Protein AF-A0A5S4ZQ03-F1 (afdb_monomer)

Mean predicted aligned error: 9.57 Å

InterPro domains:
  IPR004692 Preprotein translocase SecG subunit [PF03840] (7-76)
  IPR004692 Preprotein translocase SecG subunit [PR01651] (6-26)
  IPR004692 Preprotein translocase SecG subunit [PR01651] (26-40)
  IPR004692 Preprotein translocase SecG subunit [PR01651] (41-57)
  IPR004692 Preprotein translocase SecG subunit [PR01651] (57-78)
  IPR004692 Preprotein translocase SecG subunit [PTHR34182] (7-76)
  IPR004692 Preprotein translocase SecG subunit [TIGR00810] (6-77)

Structure (mmCIF, N/CA/C/O backbone):
data_AF-A0A5S4ZQ03-F1
#
_entry.id   AF-A0A5S4ZQ03-F1
#
loop_
_atom_site.group_PDB
_atom_site.id
_atom_site.type_symbol
_atom_site.label_atom_id
_atom_site.label_alt_id
_atom_site.label_comp_id
_atom_site.label_asym_id
_atom_site.label_entity_id
_atom_site.label_seq_id
_atom_site.pdbx_PDB_ins_code
_atom_site.Cartn_x
_atom_site.Cartn_y
_atom_site.Cartn_z
_atom_site.occupancy
_atom_site.B_iso_or_equiv
_atom_site.auth_seq_id
_atom_site.auth_comp_id
_atom_site.auth_asym_id
_atom_site.auth_atom_id
_atom_site.pdbx_PDB_model_num
ATOM 1 N N . MET A 1 1 ? 16.514 -0.893 -16.007 1.00 60.81 1 MET A N 1
ATOM 2 C CA . MET A 1 1 ? 15.540 0.119 -15.561 1.00 60.81 1 MET A CA 1
ATOM 3 C C . MET A 1 1 ? 14.820 0.684 -16.765 1.00 60.81 1 MET A C 1
ATOM 5 O O . MET A 1 1 ? 15.204 1.717 -17.302 1.00 60.81 1 MET A O 1
ATOM 9 N N . ALA A 1 2 ? 13.820 -0.051 -17.239 1.00 81.00 2 ALA A N 1
ATOM 10 C CA . ALA A 1 2 ? 12.908 0.457 -18.252 1.00 81.00 2 ALA A CA 1
ATOM 11 C C . ALA A 1 2 ? 12.025 1.550 -17.630 1.00 81.00 2 ALA A C 1
ATOM 13 O O . ALA A 1 2 ? 11.690 1.488 -16.447 1.00 81.00 2 ALA A O 1
ATOM 14 N N . VAL A 1 3 ? 11.603 2.535 -18.426 1.00 85.25 3 VAL A N 1
ATOM 15 C CA . VAL A 1 3 ? 10.709 3.619 -17.968 1.00 85.25 3 VAL A CA 1
ATOM 16 C C . VAL A 1 3 ? 9.436 3.060 -17.307 1.00 85.25 3 VAL A C 1
ATOM 18 O O . VAL A 1 3 ? 8.955 3.618 -16.325 1.00 85.25 3 VAL A O 1
ATOM 21 N N . GLY A 1 4 ? 8.938 1.909 -17.776 1.00 84.06 4 GLY A N 1
ATOM 22 C CA . GLY A 1 4 ? 7.792 1.216 -17.177 1.00 84.06 4 GLY A CA 1
ATOM 23 C C . GLY A 1 4 ? 8.010 0.759 -15.728 1.00 84.06 4 GLY A C 1
ATOM 24 O O . GLY A 1 4 ? 7.102 0.885 -14.912 1.00 84.06 4 GLY A O 1
ATOM 25 N N . GLU A 1 5 ? 9.212 0.303 -15.368 1.00 85.75 5 GLU A N 1
ATOM 26 C CA . GLU A 1 5 ? 9.535 -0.125 -13.995 1.00 85.75 5 GLU A CA 1
ATOM 27 C C . GLU A 1 5 ? 9.541 1.062 -13.028 1.00 85.75 5 GLU A C 1
ATOM 29 O O . GLU A 1 5 ? 9.059 0.958 -11.899 1.00 85.75 5 GLU A O 1
ATOM 34 N N . ILE A 1 6 ? 10.036 2.215 -13.490 1.00 88.06 6 ILE A N 1
ATOM 35 C CA . ILE A 1 6 ? 10.046 3.459 -12.711 1.00 88.06 6 ILE A CA 1
ATOM 36 C C . ILE A 1 6 ? 8.606 3.891 -12.417 1.00 88.06 6 ILE A C 1
ATOM 38 O O . ILE A 1 6 ? 8.280 4.197 -11.272 1.00 88.06 6 ILE A O 1
ATOM 42 N N . ILE A 1 7 ? 7.725 3.851 -13.422 1.00 89.50 7 ILE A N 1
ATOM 43 C CA . ILE A 1 7 ? 6.306 4.204 -13.265 1.00 89.50 7 ILE A CA 1
ATOM 44 C C . ILE A 1 7 ? 5.618 3.279 -12.252 1.00 89.50 7 ILE A C 1
ATOM 46 O O . ILE A 1 7 ? 4.935 3.760 -11.347 1.00 89.50 7 ILE A O 1
ATOM 50 N N . LEU A 1 8 ? 5.823 1.962 -12.365 1.00 88.56 8 LEU A N 1
ATOM 51 C CA . LEU A 1 8 ? 5.249 0.983 -11.436 1.00 88.56 8 LEU A CA 1
ATOM 52 C C . LEU A 1 8 ? 5.771 1.170 -10.006 1.00 88.56 8 LEU A C 1
ATOM 54 O O . LEU A 1 8 ? 4.995 1.083 -9.056 1.00 88.56 8 LEU A O 1
ATOM 58 N N . THR A 1 9 ? 7.058 1.485 -9.854 1.00 90.56 9 THR A N 1
ATOM 59 C CA . THR A 1 9 ? 7.679 1.754 -8.551 1.00 90.56 9 THR A CA 1
ATOM 60 C C . THR A 1 9 ? 7.079 2.996 -7.899 1.00 90.56 9 THR A C 1
ATOM 62 O O . THR A 1 9 ? 6.678 2.947 -6.738 1.00 90.56 9 THR A O 1
ATOM 65 N N . VAL A 1 10 ? 6.945 4.098 -8.644 1.00 92.69 10 VAL A N 1
ATOM 66 C CA . VAL A 1 10 ? 6.319 5.332 -8.142 1.00 92.69 10 VAL A CA 1
ATOM 67 C C . VAL A 1 10 ? 4.872 5.074 -7.718 1.00 92.69 10 VAL A C 1
ATOM 69 O O . VAL A 1 10 ? 4.464 5.480 -6.630 1.00 92.69 10 VAL A O 1
ATOM 72 N N . LEU A 1 11 ? 4.106 4.348 -8.534 1.00 90.88 11 LEU A N 1
ATOM 73 C CA . LEU A 1 11 ? 2.727 3.988 -8.216 1.00 90.88 11 LEU A CA 1
ATOM 74 C C . LEU A 1 11 ? 2.648 3.131 -6.941 1.00 90.88 11 LEU A C 1
ATOM 76 O O . LEU A 1 11 ? 1.834 3.412 -6.063 1.00 90.88 11 LEU A O 1
ATOM 80 N N . HIS A 1 12 ? 3.531 2.145 -6.786 1.00 91.31 12 HIS A N 1
ATOM 81 C CA . HIS A 1 12 ? 3.602 1.315 -5.583 1.00 91.31 12 HIS A CA 1
ATOM 82 C C . HIS A 1 12 ? 3.925 2.128 -4.316 1.00 91.31 12 HIS A C 1
ATOM 84 O O . HIS A 1 12 ? 3.319 1.912 -3.263 1.00 91.31 12 HIS A O 1
ATOM 90 N N . VAL A 1 13 ? 4.824 3.113 -4.412 1.00 93.56 13 VAL A N 1
ATOM 91 C CA . VAL A 1 13 ? 5.132 4.030 -3.302 1.00 93.56 13 VAL A CA 1
ATOM 92 C C . VAL A 1 13 ? 3.896 4.838 -2.894 1.00 93.56 13 VAL A C 1
ATOM 94 O O . VAL A 1 13 ? 3.617 4.961 -1.702 1.00 93.56 13 VAL A O 1
ATOM 97 N N . ILE A 1 14 ? 3.104 5.327 -3.854 1.00 92.44 14 ILE A N 1
ATOM 98 C CA . ILE A 1 14 ? 1.852 6.049 -3.568 1.00 92.44 14 ILE A CA 1
ATOM 99 C C . ILE A 1 14 ? 0.857 5.144 -2.829 1.00 92.44 14 ILE A C 1
ATOM 101 O O . ILE A 1 14 ? 0.302 5.554 -1.808 1.00 92.44 14 ILE A O 1
ATOM 105 N N . PHE A 1 15 ? 0.667 3.902 -3.287 1.00 89.12 15 PHE A N 1
ATOM 106 C CA . PHE A 1 15 ? -0.179 2.924 -2.590 1.00 89.12 15 PHE A CA 1
ATOM 107 C C . PHE A 1 15 ? 0.316 2.633 -1.169 1.00 89.12 15 PHE A C 1
ATOM 109 O O . PHE A 1 15 ? -0.497 2.534 -0.253 1.00 89.12 15 PHE A O 1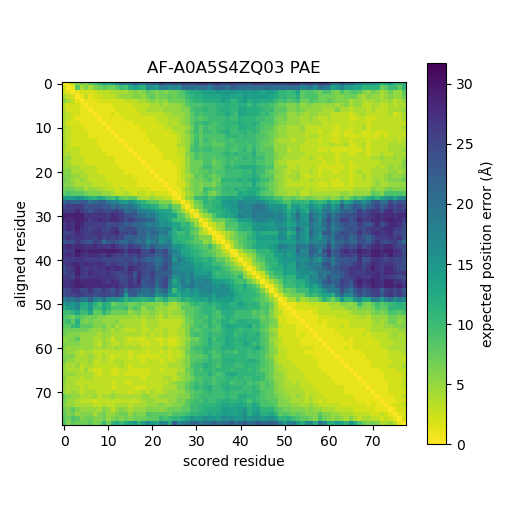
ATOM 116 N N . SER A 1 16 ? 1.633 2.550 -0.967 1.00 92.75 16 SER A N 1
ATOM 117 C CA . SER A 1 16 ? 2.242 2.331 0.352 1.00 92.75 16 SER A CA 1
ATOM 118 C C . SER A 1 16 ? 1.930 3.474 1.317 1.00 92.75 16 SER A C 1
ATOM 120 O O . SER A 1 16 ? 1.462 3.240 2.430 1.00 92.75 16 SER A O 1
ATOM 122 N N . LEU A 1 17 ? 2.142 4.721 0.883 1.00 94.31 17 LEU A N 1
ATOM 123 C CA . LEU A 1 17 ? 1.844 5.909 1.686 1.00 94.31 17 LEU A CA 1
ATOM 124 C C . 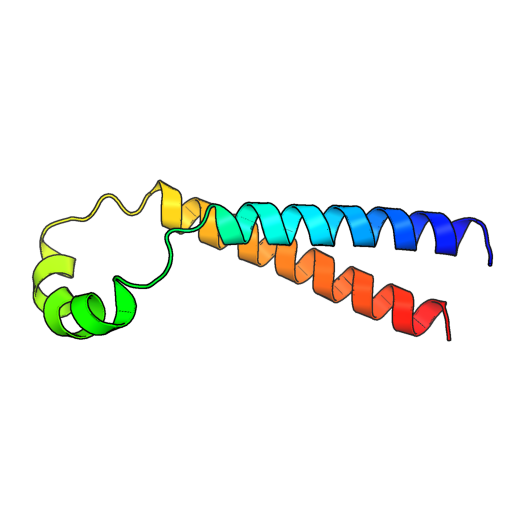LEU A 1 17 ? 0.346 6.030 1.976 1.00 94.31 17 LEU A C 1
ATOM 126 O O . LEU A 1 17 ? -0.039 6.325 3.107 1.00 94.31 17 LEU A O 1
ATOM 130 N N . GLY A 1 18 ? -0.497 5.749 0.979 1.00 89.75 18 GLY A N 1
ATOM 131 C CA . GLY A 1 18 ? -1.947 5.703 1.144 1.00 89.75 18 GLY A CA 1
ATOM 132 C C . GLY A 1 18 ? -2.370 4.663 2.179 1.00 89.75 18 GLY A C 1
ATOM 133 O O . GLY A 1 18 ? -3.157 4.968 3.069 1.00 89.75 18 GLY A O 1
ATOM 134 N N . LEU A 1 19 ? -1.803 3.457 2.125 1.00 89.94 19 LEU A N 1
ATOM 135 C CA . LEU A 1 19 ? -2.094 2.400 3.088 1.00 89.94 19 LEU A CA 1
ATOM 136 C C . LEU A 1 19 ? -1.689 2.793 4.511 1.00 89.94 19 LEU A C 1
ATOM 138 O O . LEU A 1 19 ? 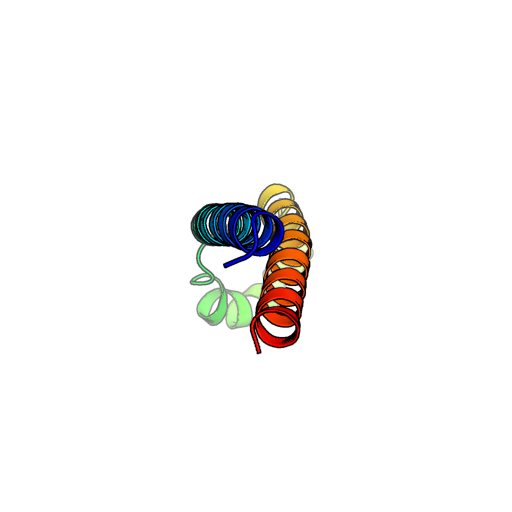-2.484 2.619 5.431 1.00 89.94 19 LEU A O 1
ATOM 142 N N . ILE A 1 20 ? -0.500 3.375 4.684 1.00 90.38 20 ILE A N 1
ATOM 143 C CA . ILE A 1 20 ? -0.041 3.890 5.981 1.00 90.38 20 ILE A CA 1
ATOM 144 C C . ILE A 1 20 ? -1.025 4.939 6.507 1.00 90.38 20 ILE A C 1
ATOM 146 O O . ILE A 1 20 ? -1.493 4.821 7.636 1.00 90.38 20 I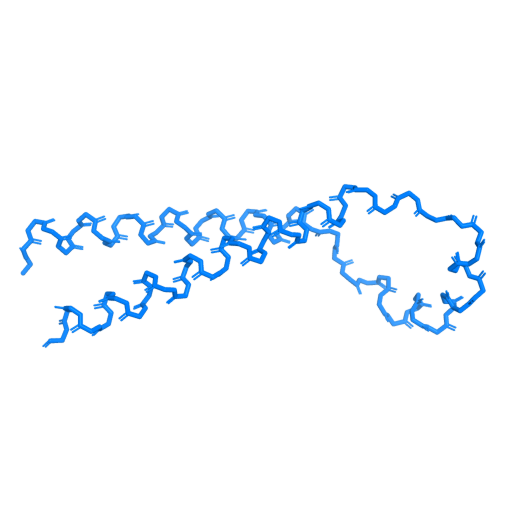LE A O 1
ATOM 150 N N . ALA A 1 21 ? -1.384 5.930 5.689 1.00 90.56 21 ALA A N 1
ATOM 151 C CA . ALA A 1 21 ? -2.303 6.990 6.091 1.00 90.56 21 ALA A CA 1
ATOM 152 C C . ALA A 1 21 ? -3.674 6.437 6.504 1.00 90.56 21 ALA A C 1
ATOM 154 O O . ALA A 1 21 ? -4.194 6.804 7.556 1.00 90.56 21 ALA A O 1
ATOM 155 N N . VAL A 1 22 ? -4.247 5.520 5.717 1.00 86.69 22 VAL A N 1
ATOM 156 C CA . VAL A 1 22 ? -5.556 4.938 6.033 1.00 86.69 22 VAL A CA 1
ATOM 157 C C . VAL A 1 22 ? -5.482 4.089 7.305 1.00 86.69 22 VAL A C 1
ATOM 159 O O . VAL A 1 22 ? -6.365 4.213 8.145 1.00 86.69 22 VAL A O 1
ATOM 162 N N . VAL A 1 23 ? -4.439 3.274 7.496 1.00 86.31 23 VAL A N 1
ATOM 163 C CA . VAL A 1 23 ? -4.270 2.454 8.711 1.00 86.31 23 VAL A CA 1
ATOM 164 C C . VAL A 1 23 ? -4.084 3.320 9.959 1.00 86.31 23 VAL A C 1
ATOM 166 O O . VAL A 1 23 ? -4.638 2.993 11.002 1.00 86.31 23 VAL A O 1
ATOM 169 N N . LEU A 1 24 ? -3.362 4.441 9.866 1.00 86.81 24 LEU A N 1
ATOM 170 C CA . LEU A 1 24 ? -3.217 5.385 10.982 1.00 86.81 24 LEU A CA 1
ATOM 171 C C . LEU A 1 24 ? -4.530 6.097 11.335 1.00 86.81 24 LEU A C 1
ATOM 173 O O . LEU A 1 24 ? -4.741 6.442 12.496 1.00 86.81 24 LEU A O 1
ATOM 177 N N . LEU A 1 25 ? -5.404 6.318 10.349 1.00 84.56 25 LEU A N 1
ATOM 178 C CA . LEU A 1 25 ? -6.735 6.897 10.553 1.00 84.56 25 LEU A CA 1
ATOM 179 C C . LEU A 1 25 ? -7.758 5.887 11.092 1.00 84.56 25 LEU A C 1
ATOM 181 O O . LEU A 1 25 ? -8.822 6.300 11.550 1.00 84.56 25 LEU A O 1
ATOM 185 N N . GLN A 1 26 ? -7.469 4.583 11.045 1.00 80.94 26 GLN A N 1
ATOM 186 C CA . GLN A 1 26 ? -8.314 3.584 11.692 1.00 80.94 26 GLN A CA 1
ATOM 187 C C . GLN A 1 26 ? -8.173 3.684 13.210 1.00 80.94 26 G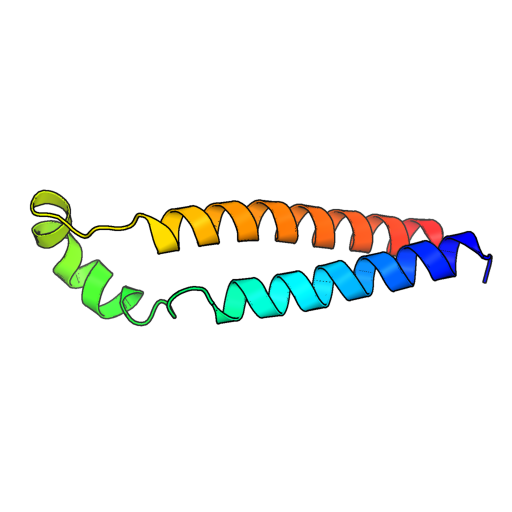LN A C 1
ATOM 189 O O . GLN A 1 26 ? -7.064 3.765 13.742 1.00 80.94 26 GLN A O 1
ATOM 194 N N . SER A 1 27 ? -9.294 3.614 13.929 1.00 73.50 27 SER A N 1
ATOM 195 C CA . SER A 1 27 ? -9.268 3.606 15.388 1.00 73.50 27 SER A CA 1
ATOM 196 C C . SER A 1 27 ? -8.434 2.422 15.880 1.00 73.50 27 SER A C 1
ATOM 198 O O . SER A 1 27 ? -8.776 1.259 15.645 1.00 73.50 27 SER A O 1
ATOM 200 N N . GLY A 1 28 ? -7.328 2.712 16.572 1.00 64.12 28 GLY A N 1
ATOM 201 C CA . GLY A 1 28 ? -6.462 1.694 17.154 1.00 64.12 28 GLY A CA 1
ATOM 202 C C . GLY A 1 28 ? -7.297 0.738 18.002 1.00 64.12 28 GLY A C 1
ATOM 203 O O . GLY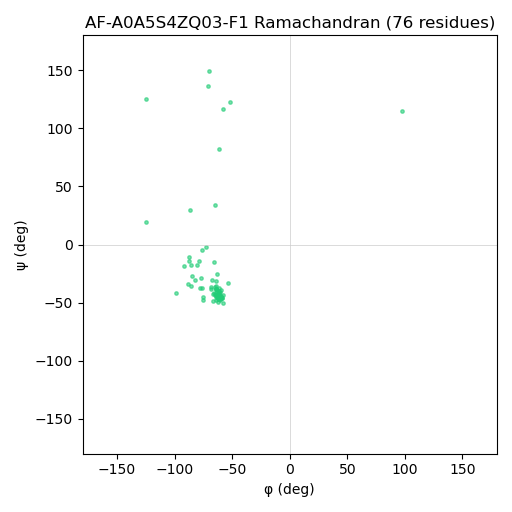 A 1 28 ? -7.996 1.157 18.924 1.00 64.12 28 GLY A O 1
ATOM 204 N N . LYS A 1 29 ? -7.244 -0.555 17.676 1.00 54.72 29 LYS A N 1
ATOM 205 C CA . LYS A 1 29 ? -8.035 -1.654 18.255 1.00 54.72 29 LYS A CA 1
ATOM 206 C C . LYS A 1 29 ? -7.740 -1.926 19.747 1.00 54.72 29 LYS A C 1
ATOM 208 O O . LYS A 1 29 ? -7.814 -3.065 20.189 1.00 54.72 29 LYS A O 1
ATOM 213 N N . SER A 1 30 ? -7.431 -0.903 20.546 1.00 49.88 30 SER A N 1
ATOM 214 C CA . SER A 1 30 ? -7.381 -0.941 22.015 1.00 49.88 30 SER A CA 1
ATOM 215 C C . SER A 1 30 ? -8.768 -1.189 22.638 1.00 49.88 30 SER A C 1
ATOM 217 O O . SER A 1 30 ? -8.883 -1.668 23.760 1.00 49.88 30 SER A O 1
ATOM 219 N N . ALA A 1 31 ? -9.844 -1.027 21.861 1.00 53.19 31 ALA A N 1
ATOM 220 C CA . ALA A 1 31 ? -11.156 -1.591 22.186 1.00 53.19 31 ALA A CA 1
ATOM 221 C C . ALA A 1 31 ? -11.230 -3.127 22.007 1.00 53.19 31 ALA A C 1
ATOM 223 O O . ALA A 1 31 ? -12.276 -3.722 22.226 1.00 53.19 31 ALA A O 1
ATOM 224 N N . GLY A 1 32 ? -10.163 -3.793 21.558 1.00 60.25 32 GLY A N 1
ATOM 225 C CA . GLY A 1 32 ? -10.182 -5.196 21.145 1.00 60.25 32 GLY A CA 1
ATOM 226 C C . GLY A 1 32 ? -10.003 -6.212 22.268 1.00 60.25 32 GLY A C 1
ATOM 227 O O . GLY A 1 32 ? -10.504 -7.316 22.126 1.00 60.25 32 GLY A O 1
ATOM 228 N N . LEU A 1 33 ? -9.337 -5.873 23.377 1.00 54.31 33 LEU A N 1
ATOM 229 C CA . LEU A 1 33 ? -9.202 -6.798 24.514 1.00 54.31 33 LEU A CA 1
ATOM 230 C C . LEU A 1 33 ? -10.228 -6.490 25.612 1.00 54.31 33 LE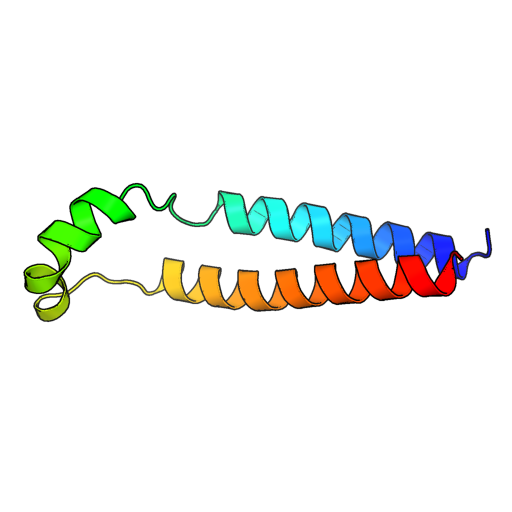U A C 1
ATOM 232 O O . LEU A 1 33 ? -10.890 -7.395 26.106 1.00 54.31 33 LEU A O 1
ATOM 236 N N . SER A 1 34 ? -10.450 -5.208 25.920 1.00 57.41 34 SER A N 1
ATOM 237 C CA . SER A 1 34 ? -11.505 -4.773 26.847 1.00 57.41 34 SER A CA 1
ATOM 238 C C . SER A 1 34 ? -12.904 -4.829 26.217 1.00 57.41 34 SER A C 1
ATOM 240 O O . SER A 1 34 ? -13.855 -5.252 26.867 1.00 57.41 34 SER A O 1
ATOM 242 N N . GLY A 1 35 ? -13.041 -4.487 24.932 1.00 60.66 35 GLY A N 1
ATOM 243 C CA . GLY A 1 35 ? -14.316 -4.529 24.210 1.00 60.66 35 GLY A CA 1
ATOM 244 C C . GLY A 1 35 ? -14.650 -5.873 23.554 1.00 60.66 35 GLY A C 1
ATOM 245 O O . GLY A 1 35 ? -15.811 -6.074 23.227 1.00 60.66 35 GLY A O 1
ATOM 246 N N . ALA A 1 36 ? -13.722 -6.830 23.406 1.00 59.97 36 ALA A N 1
ATOM 247 C CA . ALA A 1 36 ? -14.101 -8.212 23.055 1.00 59.97 36 ALA A CA 1
ATOM 248 C C . ALA A 1 36 ? -14.660 -8.986 24.259 1.00 59.97 36 ALA A C 1
ATOM 250 O O . ALA A 1 36 ? -15.499 -9.862 24.076 1.00 59.97 36 ALA A O 1
ATOM 251 N N . ILE A 1 37 ? -14.227 -8.638 25.478 1.00 63.41 37 ILE A N 1
ATOM 252 C CA . ILE A 1 37 ? -14.698 -9.260 26.723 1.00 63.41 37 ILE A CA 1
ATOM 253 C C . ILE A 1 37 ? -15.983 -8.577 27.236 1.00 63.41 37 ILE A C 1
ATOM 255 O O . ILE A 1 37 ? -16.882 -9.264 27.710 1.00 63.41 37 ILE A O 1
ATOM 259 N N . ALA A 1 38 ? -16.135 -7.253 27.073 1.00 61.62 38 ALA A N 1
ATOM 260 C CA . ALA A 1 38 ? -17.359 -6.518 27.439 1.00 61.62 38 ALA A CA 1
ATOM 261 C C . ALA A 1 38 ? -18.401 -6.381 26.298 1.00 61.62 38 ALA A C 1
ATOM 263 O O . ALA A 1 38 ? -19.579 -6.119 26.547 1.00 61.62 38 ALA A O 1
ATOM 264 N N . GLY A 1 39 ? -18.003 -6.567 25.034 1.00 59.00 39 GLY A N 1
ATOM 265 C CA . GLY A 1 39 ? -18.811 -6.231 23.850 1.00 59.00 39 GLY A CA 1
ATOM 266 C C . GLY A 1 39 ? -19.956 -7.183 23.500 1.00 59.00 39 GLY A C 1
ATOM 267 O O . GLY A 1 39 ? -20.737 -6.871 22.598 1.00 59.00 39 GLY A O 1
ATOM 268 N N . GLY A 1 40 ? -20.107 -8.309 24.207 1.00 61.66 40 GLY A N 1
ATOM 269 C CA . GLY A 1 40 ? -21.269 -9.196 24.060 1.00 61.66 40 GLY A CA 1
ATOM 270 C C . GLY A 1 40 ? -22.588 -8.529 24.478 1.00 61.66 40 GLY A C 1
ATOM 271 O O . GLY A 1 40 ? -23.622 -8.787 23.870 1.00 61.66 40 GLY A O 1
ATOM 272 N N . ALA A 1 41 ? -22.543 -7.611 25.450 1.00 55.47 41 ALA A N 1
ATOM 273 C CA . ALA A 1 41 ? -23.709 -6.849 25.906 1.00 55.47 41 ALA A CA 1
ATOM 274 C C . ALA A 1 41 ? -23.925 -5.550 25.101 1.00 55.47 41 ALA A C 1
ATOM 276 O O . ALA A 1 41 ? -25.059 -5.163 24.832 1.00 55.47 41 ALA A O 1
ATOM 277 N N . GLU A 1 42 ? -22.846 -4.892 24.660 1.00 56.97 42 GLU A N 1
ATOM 278 C CA . GLU A 1 42 ? -22.922 -3.624 23.912 1.00 56.97 42 GLU A CA 1
ATOM 279 C C . GLU A 1 42 ? -23.249 -3.797 22.416 1.00 56.97 42 GLU A C 1
ATOM 281 O O . GLU A 1 42 ? -23.687 -2.843 21.771 1.00 56.97 42 GLU A O 1
ATOM 286 N N . THR A 1 43 ? -23.089 -5.001 21.850 1.00 57.66 43 THR A N 1
ATOM 287 C CA . THR A 1 43 ? -23.471 -5.292 20.452 1.00 57.66 43 THR A CA 1
ATOM 288 C C . THR A 1 43 ? -24.980 -5.132 20.221 1.00 57.66 43 THR A C 1
ATOM 290 O O . THR A 1 43 ? -25.395 -4.794 19.114 1.00 57.66 43 THR A O 1
ATOM 293 N N . PHE A 1 44 ? -25.799 -5.283 21.267 1.00 52.88 44 PHE A N 1
ATOM 294 C CA . PHE A 1 44 ? -27.256 -5.159 21.177 1.00 52.88 44 PHE A CA 1
ATOM 295 C C . PHE A 1 44 ? -27.789 -3.724 21.307 1.00 52.88 44 PHE A C 1
ATOM 297 O O . PHE A 1 44 ? -28.920 -3.486 20.894 1.00 52.88 44 PHE A O 1
ATOM 304 N N . PHE A 1 45 ? -27.017 -2.762 21.834 1.00 58.44 45 PHE A N 1
ATOM 305 C CA . PHE A 1 45 ? -27.546 -1.419 22.147 1.00 58.44 45 PHE A CA 1
ATOM 306 C C . PHE A 1 45 ? -26.816 -0.232 21.507 1.00 58.44 45 PHE A C 1
ATOM 308 O O . PHE A 1 45 ? -27.030 0.920 21.875 1.00 58.44 45 PHE A O 1
ATOM 315 N N . GLY A 1 46 ? -26.050 -0.487 20.451 1.00 62.12 46 GLY A N 1
ATOM 316 C CA . GLY A 1 46 ? -25.659 0.558 19.515 1.00 62.12 46 GLY A CA 1
ATOM 317 C C . GLY A 1 46 ? -24.271 1.132 19.768 1.00 62.12 46 GLY A C 1
ATOM 318 O O . GLY A 1 46 ? -24.012 1.866 20.714 1.00 62.12 46 GLY A O 1
ATOM 319 N N . LYS A 1 47 ? -23.387 0.904 18.801 1.00 54.53 47 LYS A N 1
ATOM 320 C CA . LYS A 1 47 ? -22.296 1.829 18.501 1.00 54.53 47 LYS A CA 1
ATOM 321 C C . LYS A 1 47 ? -22.402 2.179 17.031 1.00 54.53 47 LYS A C 1
ATOM 323 O O . LYS A 1 47 ? -22.441 1.295 16.178 1.00 54.53 47 LYS A O 1
ATOM 328 N N . LYS A 1 48 ? -22.472 3.481 16.745 1.00 59.50 48 LYS A N 1
ATOM 329 C CA . LYS A 1 48 ? -22.390 4.064 15.401 1.00 59.50 48 LYS A CA 1
ATOM 330 C C . LYS A 1 48 ? -21.021 3.725 14.801 1.00 59.50 48 LYS A C 1
ATOM 332 O O . LYS A 1 48 ? -20.096 4.522 14.845 1.00 59.50 48 LYS A O 1
ATOM 337 N N . LYS A 1 49 ? -20.901 2.518 14.254 1.00 61.16 49 LYS A N 1
ATOM 338 C CA . LYS A 1 49 ? -19.700 1.936 13.643 1.00 61.16 49 LYS A CA 1
ATOM 339 C C . LYS A 1 49 ? -19.575 2.324 12.162 1.00 61.16 49 LYS A C 1
ATOM 341 O O . LYS A 1 49 ? -19.113 1.537 11.356 1.00 61.16 49 LYS A O 1
ATOM 346 N N . GLY A 1 50 ? -20.074 3.496 11.765 1.00 69.31 50 GLY A N 1
ATOM 347 C CA . GLY A 1 50 ? -20.184 3.857 10.345 1.00 69.31 50 GLY A CA 1
ATOM 348 C C . GLY A 1 50 ? -18.839 4.224 9.720 1.00 69.31 50 GLY A C 1
ATOM 349 O O . GLY A 1 50 ? -18.492 3.723 8.656 1.00 69.31 50 GLY A O 1
ATOM 350 N N . LEU A 1 51 ? -18.071 5.075 10.404 1.00 71.00 51 LEU A N 1
ATOM 351 C CA . LEU A 1 51 ? -16.814 5.600 9.873 1.00 71.00 51 LEU A CA 1
ATOM 352 C C . LEU A 1 51 ? -15.691 4.555 9.916 1.00 71.00 51 LEU A C 1
ATOM 354 O O . LEU A 1 51 ? -15.020 4.363 8.908 1.00 71.00 51 LEU A O 1
ATOM 358 N N . ASP A 1 52 ? -15.533 3.831 11.028 1.00 72.06 52 ASP A N 1
ATOM 359 C CA . ASP A 1 52 ? -14.542 2.752 11.131 1.00 72.06 52 ASP A CA 1
ATOM 360 C C . ASP A 1 52 ? -14.823 1.584 10.178 1.00 72.06 52 ASP A C 1
ATOM 362 O O . ASP A 1 52 ? -13.886 1.045 9.598 1.00 72.06 52 ASP A O 1
ATOM 366 N N . ASP A 1 53 ? -16.088 1.192 9.972 1.00 77.12 53 ASP A N 1
ATOM 367 C CA . ASP A 1 53 ? -16.425 0.119 9.020 1.00 77.12 53 ASP A CA 1
ATOM 368 C C . ASP A 1 53 ? -16.158 0.550 7.569 1.00 77.12 53 ASP A C 1
ATOM 370 O O . ASP A 1 53 ? -15.667 -0.231 6.752 1.00 77.12 53 ASP A O 1
ATOM 374 N N . PHE A 1 54 ? -16.413 1.823 7.257 1.00 82.00 54 PHE A N 1
ATOM 375 C CA . PHE A 1 54 ? -16.097 2.406 5.958 1.00 82.00 54 PHE A CA 1
ATOM 376 C C . PHE A 1 54 ? -14.584 2.497 5.715 1.00 82.00 54 PHE A C 1
ATOM 378 O O . PHE A 1 54 ? -14.099 2.029 4.682 1.00 82.00 54 PHE A O 1
ATOM 385 N N . LEU A 1 55 ? -13.826 3.023 6.685 1.00 81.19 55 LEU A N 1
ATOM 386 C CA . LEU A 1 55 ? -12.362 3.066 6.648 1.00 81.19 55 LEU A CA 1
ATOM 387 C C . LEU A 1 55 ? -11.777 1.658 6.517 1.00 81.19 55 LEU A C 1
ATOM 389 O O . LEU A 1 55 ? -10.903 1.450 5.681 1.00 81.19 55 LEU A O 1
ATOM 393 N N . ALA A 1 56 ? -12.299 0.673 7.254 1.00 82.75 56 ALA A N 1
ATOM 394 C CA . ALA A 1 56 ? -11.862 -0.718 7.165 1.00 82.75 56 ALA A CA 1
ATOM 395 C C . ALA A 1 56 ? -12.041 -1.301 5.755 1.00 82.75 56 ALA A C 1
ATOM 397 O O . ALA A 1 56 ? -11.117 -1.924 5.229 1.00 82.75 56 ALA A O 1
ATOM 398 N N . LYS A 1 57 ? -13.187 -1.062 5.103 1.00 84.56 57 LYS A N 1
ATOM 399 C CA . LYS A 1 57 ? -13.428 -1.508 3.719 1.00 84.56 57 LYS A CA 1
ATOM 400 C C . LYS A 1 57 ? -12.473 -0.853 2.724 1.00 84.56 57 LYS A C 1
ATOM 402 O O . LYS A 1 57 ? -11.936 -1.542 1.857 1.00 84.56 57 LYS A O 1
ATOM 407 N N . ILE A 1 58 ? -12.219 0.449 2.872 1.00 87.25 58 ILE A N 1
ATOM 408 C CA . ILE A 1 58 ? -11.249 1.169 2.035 1.00 87.25 58 ILE A CA 1
ATOM 409 C C . ILE A 1 58 ? -9.847 0.591 2.226 1.00 87.25 58 ILE A C 1
ATOM 411 O O . ILE A 1 58 ? -9.161 0.318 1.244 1.00 87.25 58 ILE A O 1
ATOM 415 N N . THR A 1 59 ? -9.427 0.343 3.467 1.00 89.00 59 THR A N 1
ATOM 416 C CA . THR A 1 59 ? -8.109 -0.238 3.748 1.00 89.00 59 THR A CA 1
ATOM 417 C C . THR A 1 59 ? -7.941 -1.601 3.117 1.00 89.00 59 THR A C 1
ATOM 419 O O . THR A 1 59 ? -6.880 -1.861 2.566 1.00 89.00 59 THR A O 1
ATOM 422 N N . VAL A 1 60 ? -8.968 -2.456 3.147 1.00 89.88 60 VAL A N 1
ATOM 423 C CA . VAL A 1 60 ? -8.909 -3.766 2.483 1.00 89.88 60 VAL A CA 1
ATOM 424 C C . VAL A 1 60 ? -8.653 -3.597 0.986 1.00 89.88 60 VAL A C 1
ATOM 426 O O . VAL A 1 60 ? -7.767 -4.253 0.444 1.00 89.88 60 VAL A O 1
ATOM 429 N N . PHE A 1 61 ? -9.359 -2.681 0.323 1.00 89.75 61 PHE A N 1
ATOM 430 C CA . PHE A 1 61 ? -9.164 -2.440 -1.107 1.00 89.75 61 PHE A CA 1
ATOM 431 C C . PHE A 1 61 ? -7.760 -1.895 -1.421 1.00 89.75 61 PHE A C 1
ATOM 433 O O . PHE A 1 61 ? -7.077 -2.403 -2.312 1.00 89.75 61 PHE A O 1
ATOM 440 N N . VAL A 1 62 ? -7.290 -0.912 -0.646 1.00 88.44 62 VAL A N 1
ATOM 441 C CA . VAL A 1 62 ? -5.943 -0.331 -0.792 1.00 88.44 62 VAL A CA 1
ATOM 442 C C . VAL A 1 62 ? -4.854 -1.373 -0.501 1.00 88.44 62 VAL A C 1
ATOM 444 O O . VAL A 1 62 ? -3.853 -1.422 -1.213 1.00 88.44 62 VAL A O 1
ATOM 447 N N . ALA A 1 63 ? -5.061 -2.251 0.484 1.00 91.00 63 ALA A N 1
ATOM 448 C CA . ALA A 1 63 ? -4.137 -3.328 0.836 1.00 91.00 63 ALA A CA 1
ATOM 449 C C . ALA A 1 63 ? -4.012 -4.380 -0.261 1.00 91.00 63 ALA A C 1
ATOM 451 O O . ALA A 1 63 ? -2.900 -4.801 -0.580 1.00 91.00 63 ALA A O 1
ATOM 452 N N . ILE A 1 64 ? -5.127 -4.762 -0.885 1.00 93.75 64 ILE A N 1
ATOM 453 C CA . ILE A 1 64 ? -5.114 -5.670 -2.035 1.00 93.75 64 ILE A CA 1
ATOM 454 C C . ILE A 1 64 ? -4.358 -5.027 -3.207 1.00 93.75 64 ILE A C 1
ATOM 456 O O . ILE A 1 64 ? -3.512 -5.682 -3.815 1.00 93.75 64 ILE A O 1
ATOM 460 N N . GLY A 1 65 ? -4.594 -3.740 -3.490 1.00 90.38 65 GLY A N 1
ATOM 461 C CA . GLY A 1 65 ? -3.871 -3.002 -4.534 1.00 90.38 65 GLY A CA 1
ATOM 462 C C . GLY A 1 65 ? -2.360 -2.910 -4.279 1.00 90.38 65 GLY A C 1
ATOM 463 O O . GLY A 1 65 ? -1.555 -3.149 -5.182 1.00 90.38 65 GLY A O 1
ATOM 464 N N . PHE A 1 66 ? -1.957 -2.638 -3.035 1.00 93.12 66 PHE A N 1
ATOM 465 C CA . PHE A 1 66 ? -0.553 -2.653 -2.617 1.00 93.12 66 PHE A CA 1
ATOM 466 C C . PHE A 1 66 ? 0.084 -4.043 -2.787 1.00 93.12 66 PHE A C 1
ATOM 468 O O . PHE A 1 66 ? 1.164 -4.161 -3.363 1.00 93.12 66 PHE A O 1
ATOM 475 N N . ALA A 1 67 ? -0.592 -5.106 -2.344 1.00 92.38 67 ALA A N 1
ATOM 476 C CA . ALA A 1 67 ? -0.081 -6.470 -2.460 1.00 92.38 67 ALA A CA 1
ATOM 477 C C . ALA A 1 67 ? 0.073 -6.903 -3.927 1.00 92.38 67 ALA A C 1
ATOM 479 O O . ALA A 1 67 ? 1.102 -7.463 -4.304 1.00 92.38 67 ALA A O 1
ATOM 480 N N . ALA A 1 68 ? -0.913 -6.591 -4.773 1.00 93.00 68 ALA A N 1
ATOM 481 C CA . ALA A 1 68 ? -0.858 -6.879 -6.203 1.00 93.00 68 ALA A CA 1
ATOM 482 C C . ALA A 1 68 ? 0.291 -6.127 -6.892 1.00 93.00 68 ALA A C 1
ATOM 484 O O . ALA A 1 68 ? 1.067 -6.732 -7.629 1.00 93.00 68 ALA A O 1
ATOM 485 N N . THR A 1 69 ? 0.448 -4.826 -6.623 1.00 88.56 69 THR A N 1
ATOM 486 C CA . THR A 1 69 ? 1.549 -4.025 -7.192 1.00 88.56 69 THR A CA 1
ATOM 487 C C . THR A 1 69 ? 2.921 -4.490 -6.706 1.00 88.56 69 THR A C 1
ATOM 489 O O . THR A 1 69 ? 3.851 -4.533 -7.508 1.00 88.56 69 THR A O 1
ATOM 492 N N . SER A 1 70 ? 3.040 -4.917 -5.443 1.00 90.88 70 SER A N 1
ATOM 493 C CA . SER A 1 70 ? 4.260 -5.535 -4.905 1.00 90.88 70 SER A CA 1
ATOM 494 C C . SER A 1 70 ? 4.627 -6.812 -5.664 1.00 90.88 70 SER A C 1
ATOM 496 O O . SER A 1 70 ? 5.766 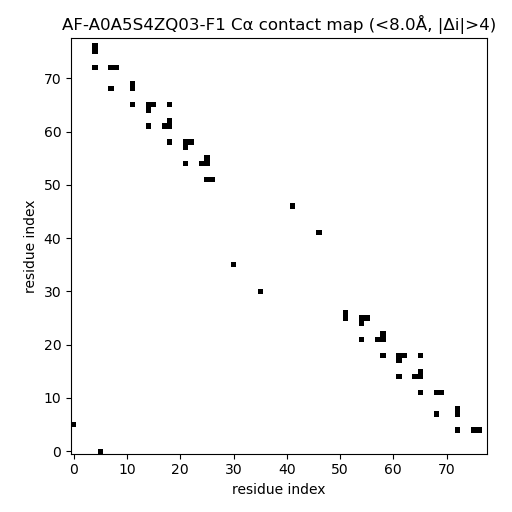-6.972 -6.101 1.00 90.88 70 SER A O 1
ATOM 498 N N . LEU A 1 71 ? 3.647 -7.697 -5.885 1.00 92.31 71 LEU A N 1
ATOM 499 C CA . LEU A 1 71 ? 3.853 -8.954 -6.601 1.00 92.31 71 LEU A CA 1
ATOM 500 C C . LEU A 1 71 ? 4.245 -8.713 -8.066 1.00 92.31 71 LEU A C 1
ATOM 502 O O . LEU A 1 71 ? 5.174 -9.345 -8.561 1.00 92.31 71 LEU A O 1
ATOM 506 N N . ILE A 1 72 ? 3.577 -7.775 -8.745 1.00 89.94 72 ILE A N 1
ATOM 507 C CA . ILE A 1 72 ? 3.886 -7.404 -10.133 1.00 89.94 72 ILE A CA 1
ATOM 508 C C . ILE A 1 72 ? 5.308 -6.850 -10.238 1.00 89.94 72 ILE A C 1
ATOM 510 O O . ILE A 1 72 ? 6.048 -7.283 -11.115 1.00 89.94 72 ILE A O 1
ATOM 514 N N . LEU A 1 73 ? 5.711 -5.943 -9.340 1.00 88.00 73 LEU A N 1
ATOM 515 C CA . LEU A 1 73 ? 7.083 -5.430 -9.310 1.00 88.00 73 LEU A CA 1
ATOM 516 C C . LEU A 1 73 ? 8.092 -6.557 -9.103 1.00 88.00 73 LEU A C 1
ATOM 518 O O . LEU A 1 73 ? 9.068 -6.634 -9.838 1.00 88.00 73 LEU A O 1
ATOM 522 N N . VAL A 1 74 ? 7.846 -7.470 -8.159 1.00 90.31 74 VAL A N 1
ATOM 523 C CA . VAL A 1 74 ? 8.783 -8.571 -7.904 1.00 90.31 74 VAL A CA 1
ATOM 524 C C . VAL A 1 74 ? 8.916 -9.506 -9.103 1.00 90.31 74 VAL A C 1
ATOM 526 O O . VAL A 1 74 ? 10.005 -10.009 -9.336 1.00 90.31 74 VAL A O 1
ATOM 529 N N . VAL A 1 75 ? 7.839 -9.757 -9.851 1.00 89.31 75 VAL A N 1
ATOM 530 C CA . VAL A 1 75 ? 7.867 -10.648 -11.021 1.00 89.31 75 VAL A CA 1
ATOM 531 C C . VAL A 1 75 ? 8.473 -9.955 -12.243 1.00 89.31 75 VAL A C 1
ATOM 533 O O . VAL A 1 75 ? 9.179 -10.608 -12.999 1.00 89.31 75 VAL A O 1
ATOM 536 N N . LEU A 1 76 ? 8.209 -8.660 -12.441 1.00 83.81 76 LEU A N 1
ATOM 537 C CA . LEU A 1 76 ? 8.659 -7.904 -13.615 1.00 83.81 76 LEU A CA 1
ATOM 538 C C . LEU A 1 76 ? 10.107 -7.398 -13.493 1.00 83.81 76 LEU A C 1
ATOM 540 O O . LEU A 1 76 ? 10.773 -7.237 -14.507 1.00 83.81 76 LEU A O 1
ATOM 544 N N . THR A 1 77 ? 10.573 -7.115 -12.272 1.00 82.56 77 THR A N 1
ATOM 545 C CA . THR A 1 77 ? 11.935 -6.616 -11.991 1.00 82.56 77 THR A CA 1
ATOM 546 C C . THR A 1 77 ? 12.963 -7.743 -11.802 1.00 82.56 77 THR A C 1
ATOM 548 O O . THR A 1 77 ? 14.162 -7.472 -11.741 1.00 82.56 77 THR A O 1
ATOM 551 N N . ARG A 1 78 ? 12.518 -9.000 -11.684 1.00 66.44 78 ARG A N 1
ATOM 552 C CA . ARG A 1 78 ? 13.384 -10.193 -11.742 1.00 66.44 78 ARG A CA 1
ATOM 553 C C . ARG A 1 78 ? 13.861 -10.438 -13.169 1.00 66.44 78 ARG A C 1
ATOM 555 O O . ARG A 1 78 ? 15.038 -10.836 -13.297 1.00 66.44 78 ARG A O 1
#

Organism: NCBI:txid1121431

Secondary structure (DSSP, 8-state):
--HHHHHHHHHHHHHHHHHHHHHHHSPPTTHHHHHHHHHHHHTTT----HHHHHHHHHHHHHHHHHHHHHHHHHHH--

Radius of gyration: 17.9 Å; Cα contacts (8 Å, |Δi|>4): 30; chains: 1; bounding box: 43×18×46 Å

pLDDT: mea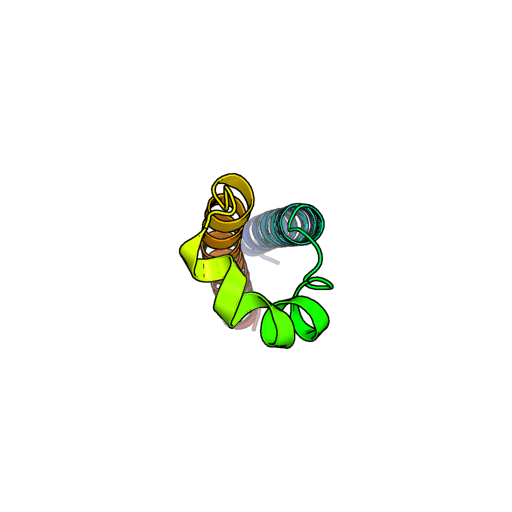n 78.32, std 14.19, range [49.88, 94.31]

Sequence (78 aa):
MAVGEIILTVLHVIFSLGLIAVVLLQSGKSAGLSGAIAGGAETFFGKKKGLDDFLAKITVFVAIGFAATSLILVVLTR

Foldseek 3Di:
DPPVLVVLVVVLVVLVVVLVVLVVVADDVPCVPVCVVVVVVVVPPDDPCPPNVVSVVVSVVSVVVNVVSVVCSVVVVD

Solvent-accessible surface area (backbone atoms only — not comparable to full-atom values): 4567 Å² total; per-residue (Å²): 136,55,72,67,56,54,53,53,49,54,51,40,53,52,37,48,53,50,43,52,51,49,58,70,71,42,77,73,67,72,56,52,69,63,38,62,73,56,34,80,67,48,71,78,73,71,70,92,57,62,63,59,54,51,51,51,54,52,44,51,53,44,47,51,53,35,53,52,46,51,51,50,49,58,66,73,74,104